Protein AF-A0A6A4ZD74-F1 (afdb_monomer_lite)

pLDDT: mean 78.5, std 14.36, range [43.81, 93.81]

Structure (mmCIF, N/CA/C/O backbone):
data_AF-A0A6A4ZD74-F1
#
_entry.id   AF-A0A6A4ZD74-F1
#
loop_
_atom_site.group_PDB
_atom_site.id
_atom_site.type_symbol
_atom_site.label_atom_id
_atom_site.label_alt_id
_atom_site.label_comp_id
_atom_site.label_asym_id
_atom_site.label_entity_id
_atom_site.label_seq_id
_atom_site.pdbx_PDB_ins_code
_atom_site.Cartn_x
_atom_site.Cartn_y
_atom_site.Cartn_z
_atom_site.occupancy
_atom_site.B_iso_or_equiv
_atom_site.auth_seq_id
_atom_site.auth_comp_id
_atom_site.auth_asym_id
_atom_site.auth_atom_id
_atom_site.pdbx_PDB_model_num
ATOM 1 N N . MET A 1 1 ? 14.690 -18.325 6.020 1.00 67.00 1 MET A N 1
ATOM 2 C CA . MET A 1 1 ? 13.973 -17.889 7.242 1.00 67.00 1 MET A CA 1
ATOM 3 C C . MET A 1 1 ? 13.695 -16.380 7.319 1.00 67.00 1 MET A C 1
ATOM 5 O O . MET A 1 1 ? 12.969 -15.982 8.209 1.00 67.00 1 MET A O 1
ATOM 9 N N . GLN A 1 2 ? 14.169 -15.539 6.387 1.00 82.00 2 GLN A N 1
ATOM 10 C CA . GLN A 1 2 ? 13.987 -14.072 6.458 1.00 82.00 2 GLN A CA 1
ATOM 11 C C . GLN A 1 2 ? 12.786 -13.528 5.657 1.00 82.00 2 GLN A C 1
ATOM 13 O O . GLN A 1 2 ? 12.581 -12.325 5.604 1.00 82.00 2 GLN A O 1
ATOM 18 N N . GLY A 1 3 ? 12.014 -14.387 4.980 1.00 83.25 3 GLY A N 1
ATOM 19 C CA . GLY A 1 3 ? 10.946 -13.935 4.078 1.00 83.25 3 GLY A CA 1
ATOM 20 C C . GLY A 1 3 ? 9.805 -13.216 4.801 1.00 83.25 3 GLY A C 1
ATOM 21 O O . GLY A 1 3 ? 9.338 -12.192 4.320 1.00 83.25 3 GLY A O 1
ATOM 22 N N . VAL A 1 4 ? 9.409 -13.726 5.971 1.00 84.56 4 VAL A N 1
ATOM 23 C CA . VAL A 1 4 ? 8.342 -13.131 6.791 1.00 84.56 4 VAL A CA 1
ATOM 24 C C . VAL A 1 4 ? 8.774 -11.773 7.339 1.00 84.56 4 VAL A C 1
ATOM 26 O O . VAL A 1 4 ? 8.044 -10.807 7.191 1.00 84.56 4 VAL A O 1
ATOM 29 N N . ASP A 1 5 ? 9.987 -11.685 7.883 1.00 88.69 5 ASP A N 1
ATOM 30 C CA . ASP A 1 5 ? 10.551 -10.443 8.428 1.00 88.69 5 ASP A CA 1
ATOM 31 C C . ASP A 1 5 ? 10.687 -9.348 7.354 1.00 88.69 5 ASP A C 1
ATOM 33 O O . ASP A 1 5 ? 10.261 -8.214 7.543 1.00 88.69 5 ASP A O 1
ATOM 37 N N . ARG A 1 6 ? 11.176 -9.702 6.157 1.00 86.56 6 ARG A N 1
ATOM 38 C CA . ARG A 1 6 ? 11.261 -8.753 5.032 1.00 86.56 6 ARG A CA 1
ATOM 39 C C . ARG A 1 6 ? 9.890 -8.282 4.543 1.00 86.56 6 ARG A C 1
ATOM 41 O O . ARG A 1 6 ? 9.764 -7.134 4.125 1.00 86.56 6 ARG A O 1
ATOM 48 N N . HIS A 1 7 ? 8.883 -9.158 4.554 1.00 88.69 7 HIS A N 1
ATOM 49 C CA . HIS A 1 7 ? 7.509 -8.781 4.207 1.00 88.69 7 HIS A CA 1
ATOM 50 C C . HIS A 1 7 ? 6.919 -7.844 5.259 1.00 88.69 7 HIS A C 1
ATOM 52 O O . HIS A 1 7 ? 6.309 -6.837 4.906 1.00 88.69 7 HIS A O 1
ATOM 58 N N . ASP A 1 8 ? 7.182 -8.117 6.536 1.00 87.31 8 ASP A N 1
ATOM 59 C CA . ASP A 1 8 ? 6.692 -7.283 7.626 1.00 87.31 8 ASP A CA 1
ATOM 60 C C . ASP A 1 8 ? 7.319 -5.883 7.609 1.00 87.31 8 ASP A C 1
ATOM 62 O O . ASP A 1 8 ? 6.597 -4.893 7.692 1.00 87.31 8 ASP A O 1
ATOM 66 N N . GLN A 1 9 ? 8.626 -5.778 7.351 1.00 87.69 9 GLN A N 1
ATOM 67 C CA . GLN A 1 9 ? 9.315 -4.491 7.162 1.00 87.69 9 GLN A CA 1
ATOM 68 C C . GLN A 1 9 ? 8.737 -3.677 5.996 1.00 87.69 9 GLN A C 1
ATOM 70 O O . GLN A 1 9 ? 8.652 -2.447 6.053 1.00 87.69 9 GLN A O 1
ATOM 75 N N . LEU A 1 10 ? 8.346 -4.355 4.914 1.00 86.62 10 LEU A N 1
ATOM 76 C CA . LEU A 1 10 ? 7.734 -3.708 3.758 1.00 86.62 10 LEU A CA 1
ATOM 77 C C . LEU A 1 10 ? 6.352 -3.154 4.112 1.00 86.62 10 LEU A C 1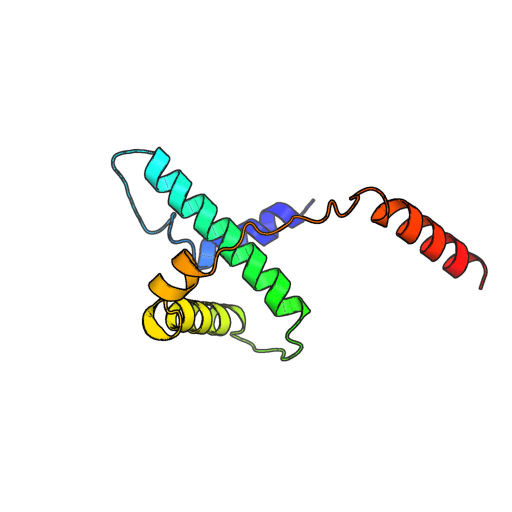
ATOM 79 O O . LEU A 1 10 ? 6.048 -2.005 3.783 1.00 86.62 10 LEU A O 1
ATOM 83 N N . ARG A 1 11 ? 5.555 -3.959 4.818 1.00 89.62 11 ARG A N 1
ATOM 84 C CA . ARG A 1 11 ? 4.211 -3.622 5.289 1.00 89.62 11 ARG A CA 1
ATOM 85 C C . ARG A 1 11 ? 4.226 -2.471 6.291 1.00 89.62 11 ARG A C 1
ATOM 87 O O . ARG A 1 11 ? 3.454 -1.527 6.148 1.00 89.62 11 ARG A O 1
ATOM 94 N N . GLU A 1 12 ? 5.097 -2.540 7.293 1.00 88.25 12 GLU A N 1
ATOM 95 C CA . GLU A 1 12 ? 5.144 -1.608 8.424 1.00 88.25 12 GLU A CA 1
ATOM 96 C C . GLU A 1 12 ? 5.286 -0.151 7.969 1.00 88.25 12 GLU A C 1
ATOM 98 O O . GLU A 1 12 ? 4.592 0.731 8.476 1.00 88.25 12 GLU A O 1
ATOM 103 N N . ARG A 1 13 ? 6.107 0.098 6.942 1.00 84.31 13 ARG A N 1
ATOM 104 C CA . ARG A 1 13 ? 6.410 1.448 6.445 1.00 84.31 13 ARG A CA 1
ATOM 105 C C . ARG A 1 13 ? 5.192 2.223 5.927 1.00 84.31 13 ARG A C 1
ATOM 107 O O . ARG A 1 13 ? 5.210 3.450 5.956 1.00 84.31 13 ARG A O 1
ATOM 114 N N . PHE A 1 14 ? 4.164 1.524 5.449 1.00 84.31 14 PHE A N 1
ATOM 115 C CA . PHE A 1 14 ? 2.928 2.118 4.925 1.00 84.31 14 PHE A CA 1
ATOM 116 C C . PHE A 1 14 ? 1.682 1.531 5.601 1.00 84.31 14 PHE A C 1
ATOM 118 O O . PHE A 1 14 ? 0.589 1.585 5.042 1.00 84.31 14 PHE A O 1
ATOM 125 N N . SER A 1 15 ? 1.842 0.950 6.794 1.00 85.69 15 SER A N 1
ATOM 126 C CA . SER A 1 15 ? 0.756 0.268 7.490 1.00 85.69 15 SER A CA 1
ATOM 127 C C . SER A 1 15 ? -0.311 1.254 7.958 1.00 85.69 15 SER A C 1
ATOM 129 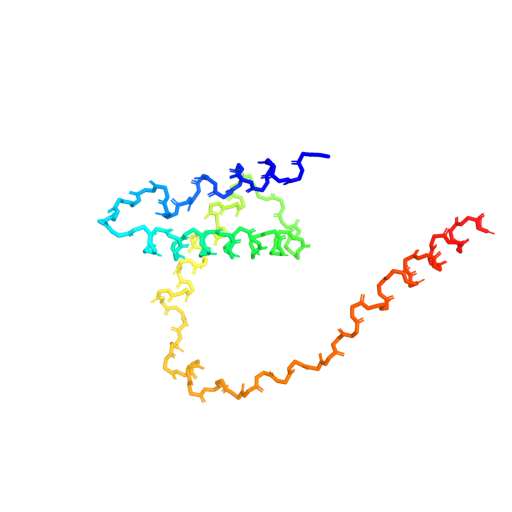O O . SER A 1 15 ? -0.070 2.119 8.807 1.00 85.69 15 SER A O 1
ATOM 131 N N . ILE A 1 16 ? -1.530 1.061 7.463 1.00 88.06 16 ILE A N 1
ATOM 132 C CA . ILE A 1 16 ? -2.714 1.802 7.894 1.00 88.06 16 ILE A CA 1
ATOM 133 C C . ILE A 1 16 ? -3.151 1.299 9.277 1.00 88.06 16 ILE A C 1
ATOM 135 O O . ILE A 1 16 ? -3.585 2.080 10.128 1.00 88.06 16 ILE A O 1
ATOM 139 N N . ALA A 1 17 ? -2.987 -0.002 9.542 1.00 87.50 17 ALA A N 1
ATOM 140 C CA . ALA A 1 17 ? -3.341 -0.608 10.823 1.00 87.50 17 ALA A CA 1
ATOM 141 C C . ALA A 1 17 ? -2.467 -0.122 11.989 1.00 87.50 17 ALA A C 1
ATOM 143 O O . ALA A 1 17 ? -2.934 -0.108 13.131 1.00 87.50 17 ALA A O 1
ATOM 144 N N . SER A 1 18 ? -1.210 0.244 11.723 1.00 83.31 18 SER A N 1
ATOM 145 C CA . SER A 1 18 ? -0.286 0.756 12.740 1.00 83.31 18 SER A CA 1
ATOM 146 C C . SER A 1 18 ? -0.629 2.190 13.158 1.00 83.31 18 SER A C 1
ATOM 148 O O . SER A 1 18 ? -0.629 2.504 14.348 1.00 83.31 18 SER A O 1
ATOM 150 N N . GLY A 1 19 ? -1.012 3.043 12.200 1.00 80.94 19 GLY A N 1
ATOM 151 C CA . GLY A 1 19 ? -1.355 4.447 12.457 1.00 80.94 19 GLY A CA 1
ATOM 152 C C . GLY A 1 19 ? -2.721 4.672 13.118 1.00 80.94 19 GLY A C 1
ATOM 153 O O . GLY A 1 19 ? -2.974 5.752 13.649 1.00 80.94 19 GLY A O 1
ATOM 154 N N . ALA A 1 20 ? -3.606 3.671 13.108 1.00 79.44 20 ALA A N 1
ATOM 155 C CA . ALA A 1 20 ? -4.967 3.796 13.615 1.00 79.44 20 ALA A CA 1
ATOM 156 C C . ALA A 1 20 ? -5.192 3.005 14.917 1.00 79.44 20 ALA A C 1
ATOM 158 O O . ALA A 1 20 ? -4.901 1.810 15.018 1.00 79.44 20 ALA A O 1
ATOM 159 N N . SER A 1 21 ? -5.781 3.664 15.920 1.00 83.06 21 SER A N 1
ATOM 160 C CA . SER A 1 21 ? -6.239 3.020 17.155 1.00 83.06 21 SER A CA 1
ATOM 161 C C . SER A 1 21 ? -7.758 2.876 17.142 1.00 83.06 21 SER A C 1
ATOM 163 O O . SER A 1 21 ? -8.485 3.841 16.914 1.00 83.06 21 SER A O 1
ATOM 165 N N . PHE A 1 22 ? -8.250 1.663 17.400 1.00 85.25 22 PHE A N 1
ATOM 166 C CA . PHE A 1 22 ? -9.678 1.360 17.420 1.00 85.25 22 PHE A CA 1
ATOM 167 C C . PHE A 1 22 ? -10.082 0.751 18.757 1.00 85.25 22 PHE A C 1
ATOM 169 O O . PHE A 1 22 ? -9.381 -0.101 19.298 1.00 85.25 22 PHE A O 1
ATOM 176 N N . LYS A 1 23 ? -11.281 1.108 19.234 1.00 89.50 23 LYS A N 1
ATOM 177 C CA . LYS A 1 23 ? -11.899 0.508 20.431 1.00 89.50 23 LYS A CA 1
ATOM 178 C C . LYS A 1 23 ? -12.082 -1.009 20.306 1.00 89.50 23 LYS A C 1
ATOM 180 O O . LYS A 1 23 ? -12.043 -1.723 21.300 1.00 89.50 23 LYS A O 1
ATOM 185 N N . HIS A 1 24 ? -12.310 -1.500 19.088 1.00 90.38 24 HIS A N 1
ATOM 186 C CA . HIS A 1 24 ? -12.548 -2.912 18.824 1.00 90.38 24 HIS A CA 1
ATOM 187 C C . HIS A 1 24 ? -11.432 -3.522 17.974 1.00 90.38 24 HIS A C 1
ATOM 189 O O . HIS A 1 24 ? -11.143 -3.039 16.878 1.00 90.38 24 HIS A O 1
ATOM 195 N N . TRP A 1 25 ? -10.862 -4.629 18.458 1.00 89.56 25 TRP A N 1
ATOM 196 C CA . TRP A 1 25 ? -9.705 -5.299 17.857 1.00 89.56 25 TRP A CA 1
ATOM 197 C C . TRP A 1 25 ? -9.949 -5.777 16.415 1.00 89.56 25 TRP A C 1
ATOM 199 O O . TRP A 1 25 ? -9.053 -5.690 15.580 1.00 89.56 25 TRP A O 1
ATOM 209 N N . TYR A 1 26 ? -11.171 -6.210 16.087 1.00 89.31 26 TYR A N 1
ATOM 210 C CA . TYR A 1 26 ? -11.505 -6.725 14.753 1.00 89.31 26 TYR A CA 1
ATOM 211 C C . TYR A 1 26 ? -11.396 -5.652 13.658 1.00 89.31 26 TYR A C 1
ATOM 213 O O . TYR A 1 26 ? -11.098 -5.969 12.511 1.00 89.31 26 TYR A O 1
ATOM 221 N N . ARG A 1 27 ? -11.580 -4.367 13.998 1.00 88.19 27 ARG A N 1
ATOM 222 C CA . ARG A 1 27 ? -11.383 -3.266 13.040 1.00 88.19 27 ARG A CA 1
ATOM 223 C C . ARG A 1 27 ? -9.912 -3.146 12.677 1.00 88.19 27 ARG A C 1
ATOM 225 O O . ARG A 1 27 ? -9.579 -3.064 11.501 1.00 88.19 27 ARG A O 1
ATOM 232 N N . LYS A 1 28 ? -9.037 -3.237 13.683 1.00 89.19 28 LYS A N 1
ATOM 233 C CA . LYS A 1 28 ? -7.585 -3.253 13.487 1.00 89.19 28 LYS A CA 1
ATOM 234 C C . LYS A 1 28 ? -7.143 -4.458 12.651 1.00 89.19 28 LYS A C 1
ATOM 236 O O . LYS A 1 28 ? -6.282 -4.303 11.792 1.00 89.19 28 LYS A O 1
ATOM 241 N N . LEU A 1 29 ? -7.775 -5.620 12.841 1.00 91.00 29 LEU A N 1
ATOM 242 C CA . LEU A 1 29 ? -7.539 -6.790 11.991 1.00 91.00 29 LEU A CA 1
ATOM 243 C C . LEU A 1 29 ? -7.914 -6.519 10.524 1.00 91.00 29 LEU A C 1
ATOM 245 O O . LEU A 1 29 ? -7.133 -6.849 9.639 1.00 91.00 29 LEU A O 1
ATOM 249 N N . GLY A 1 30 ? -9.064 -5.890 10.262 1.00 91.62 30 GLY A N 1
ATOM 250 C CA . GLY A 1 30 ? -9.480 -5.532 8.901 1.00 91.62 30 GLY A CA 1
ATOM 251 C C . GLY A 1 30 ? -8.449 -4.662 8.178 1.00 91.62 30 GLY A C 1
ATOM 252 O O . GLY A 1 30 ? -8.052 -4.979 7.060 1.00 91.62 30 GLY A O 1
ATOM 253 N N . PHE A 1 31 ? -7.933 -3.626 8.846 1.00 91.06 31 PHE A N 1
ATOM 254 C CA . PHE A 1 31 ? -6.847 -2.810 8.292 1.00 91.06 31 PHE A CA 1
ATOM 255 C C . PHE A 1 31 ? -5.552 -3.603 8.098 1.00 91.06 31 PHE A C 1
ATOM 257 O O . PHE A 1 31 ? -4.885 -3.435 7.083 1.00 91.06 31 PHE A O 1
ATOM 264 N N . ALA A 1 32 ? -5.215 -4.516 9.012 1.00 91.00 32 ALA A N 1
ATOM 265 C CA . ALA A 1 32 ? -4.013 -5.336 8.873 1.00 91.00 32 ALA A CA 1
ATOM 266 C C . ALA A 1 32 ? -4.082 -6.277 7.655 1.00 91.00 32 ALA A C 1
ATOM 268 O O . ALA A 1 32 ? -3.061 -6.523 7.013 1.00 91.00 32 ALA A O 1
ATOM 269 N N . LEU A 1 33 ? -5.275 -6.777 7.310 1.00 93.69 33 LEU A N 1
ATOM 270 C CA . LEU A 1 33 ? -5.491 -7.567 6.094 1.00 93.69 33 LEU A CA 1
ATOM 271 C C . LEU A 1 33 ? -5.319 -6.722 4.828 1.00 93.69 33 LEU A C 1
ATOM 273 O O . LEU A 1 33 ? -4.706 -7.188 3.868 1.00 93.69 33 LEU A O 1
ATOM 277 N N . ILE A 1 34 ? -5.812 -5.480 4.839 1.00 93.00 34 ILE A N 1
ATOM 278 C CA . ILE A 1 34 ? -5.607 -4.530 3.737 1.00 93.00 34 ILE A CA 1
ATOM 279 C C . ILE A 1 34 ? -4.110 -4.244 3.561 1.00 93.00 34 ILE A C 1
ATOM 281 O O . ILE A 1 34 ? -3.604 -4.334 2.445 1.00 93.00 34 ILE A O 1
ATOM 285 N N . ASP A 1 35 ? -3.381 -4.000 4.652 1.00 92.50 35 ASP A N 1
ATOM 286 C CA . ASP A 1 35 ? -1.933 -3.766 4.612 1.00 92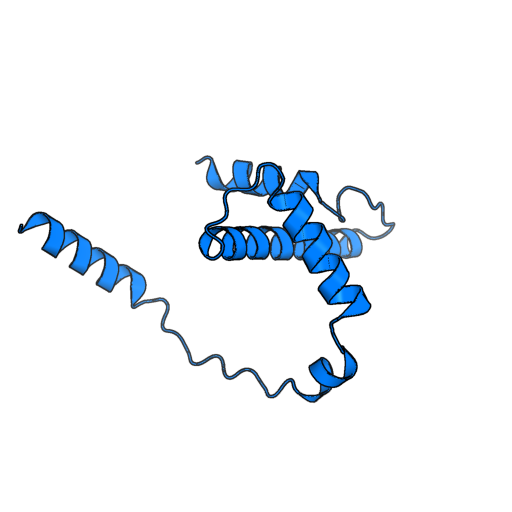.50 35 ASP A CA 1
ATOM 287 C C . ASP A 1 35 ? -1.171 -4.952 3.982 1.00 92.50 35 ASP A C 1
ATOM 289 O O . ASP A 1 35 ? -0.263 -4.761 3.165 1.00 92.50 35 ASP A O 1
ATOM 293 N N . ILE A 1 36 ? -1.552 -6.194 4.321 1.00 92.44 36 ILE A N 1
ATOM 294 C CA . ILE A 1 36 ? -0.988 -7.411 3.708 1.00 92.44 36 ILE A CA 1
ATOM 295 C C . ILE A 1 36 ? -1.318 -7.484 2.210 1.00 92.44 36 ILE A C 1
ATOM 297 O O . ILE A 1 36 ? -0.435 -7.794 1.406 1.00 92.44 36 ILE A O 1
ATOM 301 N N . ALA A 1 37 ? -2.563 -7.195 1.822 1.00 93.81 37 ALA A N 1
ATOM 302 C CA . ALA A 1 37 ? -2.988 -7.229 0.425 1.00 93.81 37 ALA A CA 1
ATOM 303 C C . ALA A 1 37 ? -2.218 -6.208 -0.428 1.00 93.81 37 ALA A C 1
ATOM 305 O O . ALA A 1 37 ? -1.709 -6.562 -1.492 1.00 93.81 37 ALA A O 1
ATOM 306 N N . ILE A 1 38 ? -2.061 -4.976 0.066 1.00 93.31 38 ILE A N 1
ATOM 307 C CA . ILE A 1 38 ? -1.295 -3.919 -0.609 1.00 93.31 38 ILE A CA 1
ATOM 308 C C . ILE A 1 38 ? 0.181 -4.318 -0.743 1.00 93.31 38 ILE A C 1
ATOM 310 O O . ILE A 1 38 ? 0.761 -4.167 -1.818 1.00 93.31 38 ILE A O 1
ATOM 314 N N . SER A 1 39 ? 0.778 -4.890 0.308 1.00 92.06 39 SER A N 1
ATOM 315 C CA . SER A 1 39 ? 2.174 -5.356 0.280 1.00 92.06 39 SER A CA 1
ATOM 316 C C . SER A 1 39 ? 2.386 -6.461 -0.760 1.00 92.06 39 SER A C 1
ATOM 318 O O . SER A 1 39 ? 3.362 -6.433 -1.509 1.00 92.06 39 SER A O 1
ATOM 320 N N . ASN A 1 40 ? 1.452 -7.411 -0.858 1.00 92.00 40 ASN A N 1
ATOM 321 C CA . ASN A 1 40 ? 1.490 -8.452 -1.888 1.00 92.00 40 ASN A CA 1
ATOM 322 C C . ASN A 1 40 ? 1.341 -7.850 -3.287 1.00 92.00 40 ASN A C 1
ATOM 324 O O . ASN A 1 40 ? 2.122 -8.178 -4.179 1.00 92.00 40 ASN A O 1
ATOM 328 N N . LEU A 1 41 ? 0.387 -6.937 -3.473 1.00 92.44 41 LEU A N 1
ATOM 329 C CA . LEU A 1 41 ? 0.174 -6.267 -4.752 1.00 92.44 41 LEU A CA 1
ATOM 330 C C . LEU A 1 41 ? 1.422 -5.498 -5.200 1.00 92.44 41 LEU A C 1
ATOM 332 O O . LEU A 1 41 ? 1.793 -5.585 -6.368 1.00 92.44 41 LEU A O 1
ATOM 336 N N . PHE A 1 42 ? 2.112 -4.822 -4.278 1.00 90.75 42 PHE A N 1
ATOM 337 C CA . PHE A 1 42 ? 3.380 -4.158 -4.569 1.00 90.75 42 PHE A CA 1
ATOM 338 C C . PHE A 1 42 ? 4.456 -5.149 -5.029 1.00 90.75 42 PHE A C 1
ATOM 340 O O . PHE A 1 42 ? 5.144 -4.878 -6.011 1.00 90.75 42 PHE A O 1
ATOM 347 N N . VAL A 1 43 ? 4.590 -6.310 -4.376 1.00 88.94 43 VAL A N 1
ATOM 348 C CA . VAL A 1 43 ? 5.559 -7.339 -4.795 1.00 88.94 43 VAL A CA 1
ATOM 349 C C . VAL A 1 43 ? 5.254 -7.824 -6.213 1.00 88.94 43 VAL A C 1
ATOM 351 O O . VAL A 1 43 ? 6.157 -7.843 -7.048 1.00 88.94 43 VAL A O 1
ATOM 354 N N . LEU A 1 44 ? 3.992 -8.145 -6.523 1.00 90.38 44 LEU A N 1
ATOM 355 C CA . LEU A 1 44 ? 3.588 -8.526 -7.882 1.00 90.38 44 LEU A CA 1
ATOM 356 C C . LEU A 1 44 ? 3.869 -7.414 -8.899 1.00 90.38 44 LEU A C 1
ATOM 358 O O . LEU A 1 44 ? 4.431 -7.675 -9.963 1.00 90.38 44 LEU A O 1
ATOM 362 N N . TRP A 1 45 ? 3.515 -6.177 -8.561 1.00 89.62 45 TRP A N 1
ATOM 363 C CA . TRP A 1 45 ? 3.763 -5.016 -9.407 1.00 89.62 45 TRP A CA 1
ATOM 364 C C . TRP A 1 45 ? 5.262 -4.819 -9.666 1.00 89.62 45 TRP A C 1
ATOM 366 O O . TRP A 1 45 ? 5.657 -4.638 -10.812 1.00 89.62 45 TRP A O 1
ATOM 376 N N . SER A 1 46 ? 6.108 -4.960 -8.642 1.00 86.56 46 SER A N 1
ATOM 377 C CA . SER A 1 46 ? 7.568 -4.826 -8.752 1.00 86.56 46 SER A CA 1
ATOM 378 C C . SER A 1 46 ? 8.235 -5.928 -9.583 1.00 86.56 46 SER A C 1
ATOM 380 O O . SER A 1 46 ? 9.319 -5.722 -10.121 1.00 86.56 46 SER A O 1
ATOM 382 N N . LEU A 1 47 ? 7.597 -7.097 -9.709 1.00 84.50 47 LEU A N 1
ATOM 383 C CA . LEU A 1 47 ? 8.055 -8.161 -10.607 1.00 84.50 47 LEU A CA 1
ATOM 384 C C . LEU A 1 47 ? 7.703 -7.862 -12.072 1.00 84.50 47 LEU A C 1
ATOM 386 O O . LEU A 1 47 ? 8.446 -8.258 -12.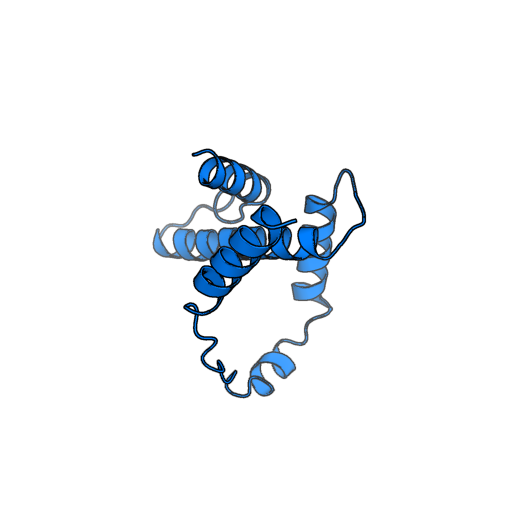972 1.00 84.50 47 LEU A O 1
ATOM 390 N N . GLY A 1 48 ? 6.571 -7.193 -12.312 1.00 80.19 48 GLY A N 1
ATOM 391 C CA . GLY A 1 48 ? 6.112 -6.819 -13.652 1.00 80.19 48 GLY A CA 1
ATOM 392 C C . GLY A 1 48 ? 6.739 -5.526 -14.177 1.00 80.19 48 GLY A C 1
ATOM 393 O O . GLY A 1 48 ? 7.048 -5.433 -15.366 1.00 80.19 48 GLY A O 1
ATOM 394 N N . ASP A 1 49 ? 6.958 -4.542 -13.304 1.00 73.25 49 ASP A N 1
ATOM 395 C CA . ASP A 1 49 ? 7.556 -3.258 -13.656 1.00 73.25 49 ASP A CA 1
ATOM 396 C C . ASP A 1 49 ? 9.081 -3.306 -13.483 1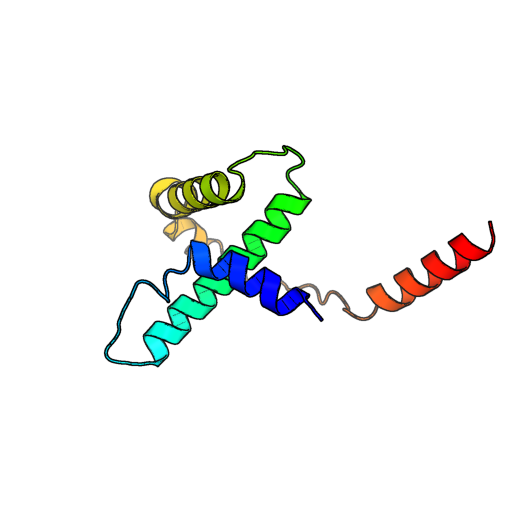.00 73.25 49 ASP A C 1
ATOM 398 O O . ASP A 1 49 ? 9.614 -3.344 -12.376 1.00 73.25 49 ASP A O 1
ATOM 402 N N . ARG A 1 50 ? 9.808 -3.315 -14.606 1.00 62.06 50 ARG A N 1
ATOM 403 C CA . ARG A 1 50 ? 11.281 -3.392 -14.623 1.00 62.06 50 ARG A CA 1
ATOM 404 C C . ARG A 1 50 ? 11.965 -2.045 -14.382 1.00 62.06 50 ARG A C 1
ATOM 406 O O . ARG A 1 50 ? 13.196 -1.972 -14.423 1.00 62.06 50 ARG A O 1
ATOM 413 N N . VAL A 1 51 ? 11.207 -0.969 -14.164 1.00 67.06 51 VAL A N 1
ATOM 414 C CA . VAL A 1 51 ? 11.784 0.352 -13.905 1.00 67.06 51 VAL A CA 1
ATOM 415 C C . VAL A 1 51 ? 12.293 0.408 -12.466 1.00 67.06 51 VAL A C 1
ATOM 417 O O . VAL A 1 51 ? 11.530 0.560 -11.514 1.00 67.06 51 VAL A O 1
ATOM 420 N N . ASN A 1 52 ? 13.613 0.323 -12.304 1.00 66.44 52 ASN A N 1
ATOM 421 C CA . ASN A 1 52 ? 14.253 0.429 -10.998 1.00 66.44 52 ASN A CA 1
ATOM 422 C C . ASN A 1 52 ? 14.203 1.883 -10.492 1.00 66.44 52 ASN A C 1
ATOM 424 O O . ASN A 1 52 ? 15.055 2.706 -10.833 1.00 66.44 52 ASN A O 1
ATOM 428 N N . ARG A 1 53 ? 13.176 2.211 -9.701 1.00 78.38 53 ARG A N 1
ATOM 429 C CA . ARG A 1 53 ? 13.012 3.524 -9.060 1.00 78.38 53 ARG A CA 1
ATOM 430 C C . ARG A 1 53 ? 13.495 3.470 -7.616 1.00 78.38 53 ARG A C 1
ATOM 432 O O . ARG A 1 53 ? 13.144 2.559 -6.871 1.00 78.38 53 ARG A O 1
ATOM 439 N N . ARG A 1 54 ? 14.231 4.499 -7.186 1.00 78.56 54 ARG A N 1
ATOM 440 C CA . ARG A 1 54 ? 14.702 4.633 -5.794 1.00 78.56 54 ARG A CA 1
ATOM 441 C C . ARG A 1 54 ? 13.543 4.715 -4.788 1.00 78.56 54 ARG A C 1
ATOM 443 O O . ARG A 1 54 ? 13.689 4.296 -3.645 1.00 78.56 54 ARG A O 1
ATOM 450 N N . ASP A 1 55 ? 12.403 5.238 -5.220 1.00 84.69 55 ASP A N 1
ATOM 451 C CA . ASP A 1 55 ? 11.181 5.474 -4.451 1.00 84.69 55 ASP A CA 1
ATOM 452 C C . ASP A 1 55 ? 9.998 4.611 -4.930 1.00 84.69 55 ASP A C 1
ATOM 454 O O . ASP A 1 55 ? 8.842 4.960 -4.694 1.00 84.69 55 ASP A O 1
ATOM 458 N N . ALA A 1 56 ? 10.274 3.463 -5.568 1.00 87.12 56 ALA A N 1
ATOM 459 C CA . ALA A 1 56 ? 9.268 2.603 -6.203 1.00 87.12 56 ALA A CA 1
ATOM 460 C C . ALA A 1 56 ? 8.047 2.311 -5.315 1.00 87.12 56 ALA A C 1
ATOM 462 O O . ALA A 1 56 ? 6.915 2.361 -5.788 1.00 87.12 56 ALA A O 1
ATOM 463 N N . HIS A 1 57 ? 8.265 2.054 -4.022 1.00 88.06 57 HIS A N 1
ATOM 464 C CA . HIS A 1 57 ? 7.177 1.746 -3.096 1.00 88.06 57 HIS A CA 1
ATOM 465 C C . HIS A 1 57 ? 6.284 2.963 -2.808 1.00 88.06 57 HIS A C 1
ATOM 467 O O . HIS A 1 57 ? 5.065 2.834 -2.811 1.00 88.06 57 HIS A O 1
ATOM 473 N N . MET A 1 58 ? 6.863 4.156 -2.637 1.00 89.88 58 MET A N 1
ATOM 474 C CA . MET A 1 58 ? 6.084 5.386 -2.442 1.00 89.88 58 MET A CA 1
ATOM 475 C C . MET A 1 58 ? 5.322 5.759 -3.716 1.00 89.88 58 MET A C 1
ATOM 477 O O . MET A 1 58 ? 4.145 6.101 -3.654 1.00 89.88 58 MET A O 1
ATOM 481 N N . TYR A 1 59 ? 5.971 5.633 -4.877 1.00 91.19 59 TYR A N 1
ATOM 482 C CA . TYR A 1 59 ? 5.331 5.846 -6.173 1.00 91.19 59 TYR A CA 1
ATOM 483 C C . TYR A 1 59 ? 4.134 4.908 -6.375 1.00 91.19 59 TYR A C 1
ATOM 485 O O . TYR A 1 59 ? 3.051 5.362 -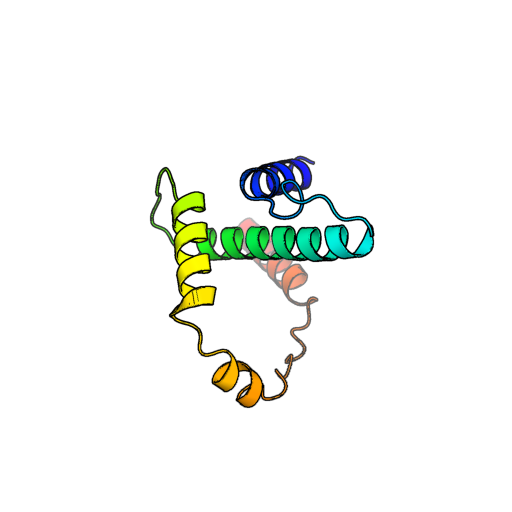6.745 1.00 91.19 59 TYR A O 1
ATOM 493 N N . PHE A 1 60 ? 4.313 3.615 -6.086 1.00 91.81 60 PHE A N 1
ATOM 494 C CA . PHE A 1 60 ? 3.243 2.624 -6.150 1.00 91.81 60 PHE A CA 1
ATOM 495 C C . PHE A 1 60 ? 2.076 2.985 -5.228 1.00 91.81 60 PHE A C 1
ATOM 497 O O . PHE A 1 60 ? 0.938 2.991 -5.684 1.00 91.81 60 PHE A O 1
ATOM 504 N N . GLN A 1 61 ? 2.347 3.336 -3.968 1.00 91.50 61 GLN A N 1
ATOM 505 C CA . GLN A 1 61 ? 1.305 3.691 -2.998 1.00 91.50 61 GLN A CA 1
ATOM 506 C C . GLN A 1 61 ? 0.498 4.914 -3.446 1.00 91.50 61 GLN A C 1
ATOM 508 O O . GLN A 1 61 ? -0.730 4.880 -3.436 1.00 91.50 61 GLN A O 1
ATOM 513 N N . THR A 1 62 ? 1.166 5.972 -3.914 1.00 91.56 62 THR A N 1
ATOM 514 C CA . THR A 1 62 ? 0.490 7.169 -4.442 1.00 91.56 62 THR A CA 1
ATOM 515 C C . THR A 1 62 ? -0.350 6.840 -5.672 1.00 91.56 62 THR A C 1
ATOM 517 O O . THR A 1 62 ? -1.486 7.297 -5.791 1.00 91.56 62 THR A O 1
ATOM 520 N N . ARG A 1 63 ? 0.184 6.022 -6.587 1.00 92.12 63 ARG A N 1
ATOM 521 C CA . ARG A 1 63 ? -0.545 5.588 -7.781 1.00 92.12 63 ARG A CA 1
ATOM 522 C C . ARG A 1 63 ? -1.772 4.757 -7.414 1.00 92.12 63 ARG A C 1
ATOM 524 O O . ARG A 1 63 ? -2.846 5.025 -7.936 1.00 92.12 63 ARG A O 1
ATOM 531 N N . LEU A 1 64 ? -1.620 3.796 -6.506 1.00 92.38 64 LEU A N 1
ATOM 532 C CA . LEU A 1 64 ? -2.711 2.957 -6.023 1.00 92.38 64 LEU A CA 1
ATOM 533 C C . LEU A 1 64 ? -3.795 3.804 -5.346 1.00 92.38 64 LEU A C 1
ATOM 535 O O . LEU A 1 64 ? -4.973 3.631 -5.641 1.00 92.38 64 LEU A O 1
ATOM 539 N N . ALA A 1 65 ? -3.409 4.758 -4.497 1.00 91.69 65 ALA A N 1
ATOM 540 C CA . ALA A 1 65 ? -4.347 5.664 -3.843 1.00 91.69 65 ALA A CA 1
ATOM 541 C C . ALA A 1 65 ? -5.128 6.510 -4.859 1.00 91.69 65 ALA A C 1
ATOM 543 O O . ALA A 1 65 ? -6.352 6.581 -4.776 1.00 91.69 65 ALA A O 1
ATOM 544 N N . ASN A 1 66 ? -4.450 7.093 -5.852 1.00 93.38 66 ASN A N 1
ATOM 545 C CA . ASN A 1 66 ? -5.115 7.861 -6.906 1.00 93.38 66 ASN A CA 1
ATOM 546 C C . ASN A 1 66 ? -6.069 6.991 -7.730 1.00 93.38 66 ASN A C 1
ATOM 548 O O . ASN A 1 66 ? -7.197 7.404 -8.003 1.00 93.38 66 ASN A O 1
ATOM 552 N N . GLN A 1 67 ? -5.654 5.764 -8.053 1.00 91.19 67 GLN A N 1
ATOM 553 C CA . GLN A 1 67 ? -6.502 4.812 -8.756 1.00 91.19 67 GLN A CA 1
ATOM 554 C C . GLN A 1 67 ? -7.761 4.486 -7.960 1.00 91.19 67 GLN A C 1
ATOM 556 O O . GLN A 1 67 ? -8.863 4.572 -8.496 1.00 91.19 67 GLN A O 1
ATOM 561 N N . MET A 1 68 ? -7.620 4.158 -6.676 1.00 89.56 68 MET A N 1
ATOM 562 C CA . MET A 1 68 ? -8.754 3.800 -5.824 1.00 89.56 68 MET A CA 1
ATOM 563 C C . MET A 1 68 ? -9.681 4.989 -5.534 1.00 89.56 68 MET A C 1
ATOM 565 O O . MET A 1 68 ? -10.891 4.803 -5.433 1.00 89.56 68 MET A O 1
ATOM 569 N N . LEU A 1 69 ? -9.147 6.202 -5.388 1.00 88.31 69 LEU A N 1
ATOM 570 C CA . LEU A 1 69 ? -9.943 7.371 -5.003 1.00 88.31 69 LEU A CA 1
ATOM 571 C C . LEU A 1 69 ? -10.598 8.085 -6.186 1.00 88.31 69 LEU A C 1
ATOM 573 O O . LEU A 1 69 ? -11.700 8.606 -6.027 1.00 88.31 69 LEU A O 1
ATOM 577 N N . PHE A 1 70 ? -9.930 8.142 -7.340 1.00 88.38 70 PHE A N 1
ATOM 578 C CA . PHE A 1 70 ? -10.327 9.043 -8.427 1.00 88.38 70 PHE A CA 1
ATOM 579 C C . PHE A 1 70 ? -10.537 8.353 -9.773 1.00 88.38 70 PHE A C 1
ATOM 581 O O . PHE A 1 70 ? -11.358 8.816 -10.557 1.00 88.38 70 PHE A O 1
ATOM 588 N N . GLU A 1 71 ? -9.810 7.273 -10.062 1.00 86.12 71 GLU A N 1
ATOM 589 C CA . GLU A 1 71 ? -9.871 6.627 -11.384 1.00 86.12 71 GLU A CA 1
ATOM 590 C C . GLU A 1 71 ? -10.822 5.421 -11.410 1.00 86.12 71 GLU A C 1
ATOM 592 O O . GLU A 1 71 ? -11.311 5.041 -12.472 1.00 86.12 71 GLU A O 1
ATOM 597 N N . THR A 1 72 ? -11.097 4.812 -10.253 1.00 85.31 72 THR A N 1
ATOM 598 C CA . THR A 1 72 ? -11.950 3.622 -10.156 1.00 85.31 72 THR A CA 1
ATOM 599 C C . THR A 1 72 ? -13.413 4.019 -10.007 1.00 85.31 72 THR A C 1
ATOM 601 O O . THR A 1 72 ? -13.823 4.553 -8.977 1.00 85.31 72 THR A O 1
ATOM 604 N N . ASP A 1 73 ? -14.227 3.680 -11.006 1.00 85.94 73 ASP A N 1
ATOM 605 C CA . ASP A 1 73 ? -15.682 3.701 -10.873 1.00 85.94 73 ASP A CA 1
ATOM 606 C C . ASP A 1 73 ? -16.155 2.456 -10.106 1.00 85.94 73 ASP A C 1
ATOM 608 O O . ASP A 1 73 ? -16.338 1.364 -10.655 1.00 85.94 73 ASP A O 1
ATOM 612 N N . TRP A 1 74 ? -16.345 2.633 -8.801 1.00 81.06 74 TRP A N 1
ATOM 613 C CA . TRP A 1 74 ? -16.784 1.578 -7.890 1.00 81.06 74 TRP A CA 1
ATOM 614 C C . TRP A 1 74 ? -18.192 1.058 -8.190 1.00 81.06 74 TRP A C 1
ATOM 616 O O . TRP A 1 74 ? -18.471 -0.113 -7.924 1.00 81.06 74 TRP A O 1
ATOM 626 N N . MET A 1 75 ? -19.071 1.890 -8.757 1.00 82.06 75 MET A N 1
ATOM 627 C CA . MET A 1 75 ? -20.439 1.485 -9.096 1.00 82.06 75 MET A CA 1
ATOM 628 C C . MET A 1 75 ? -20.442 0.576 -10.319 1.00 82.06 75 MET A C 1
ATOM 630 O O . MET A 1 75 ? -21.125 -0.455 -10.336 1.00 82.06 75 MET A O 1
ATOM 634 N N . HIS A 1 76 ? -19.626 0.916 -11.315 1.00 78.81 76 HIS A N 1
ATOM 635 C CA . HIS A 1 76 ? -19.424 0.051 -12.467 1.00 78.81 76 HIS A CA 1
ATOM 636 C C . HIS A 1 76 ? -18.743 -1.264 -12.064 1.00 78.81 76 HIS A C 1
ATOM 638 O O . HIS A 1 76 ? -19.196 -2.333 -12.466 1.00 78.81 76 HIS A O 1
ATOM 644 N N . LEU A 1 77 ? -17.721 -1.215 -11.202 1.00 72.19 77 LEU A N 1
ATOM 645 C CA . LEU A 1 77 ? -17.044 -2.415 -10.702 1.00 72.19 77 LEU A CA 1
ATOM 646 C C . LEU A 1 77 ? -18.011 -3.364 -9.972 1.00 72.19 77 LEU A C 1
ATOM 648 O O . LEU A 1 77 ? -18.011 -4.559 -10.250 1.00 72.19 77 LEU A O 1
ATOM 652 N N . ALA A 1 78 ? -18.852 -2.844 -9.073 1.00 75.31 78 ALA A N 1
ATOM 653 C CA . ALA A 1 78 ? -19.814 -3.651 -8.317 1.00 75.31 78 ALA A CA 1
ATOM 654 C C . ALA A 1 78 ? -20.880 -4.305 -9.213 1.00 75.31 78 ALA A C 1
ATOM 656 O O . ALA A 1 78 ? -21.351 -5.399 -8.915 1.00 75.31 78 ALA A O 1
ATOM 657 N N . THR A 1 79 ? -21.236 -3.650 -10.320 1.00 72.50 79 THR A N 1
ATOM 658 C CA . THR A 1 79 ? -22.245 -4.140 -11.272 1.00 72.50 79 THR A CA 1
ATOM 659 C C . THR A 1 79 ? -21.661 -5.154 -12.262 1.00 72.50 79 THR A C 1
ATOM 661 O O . THR A 1 79 ? -22.339 -6.100 -12.655 1.00 72.50 79 THR A O 1
ATOM 664 N N . THR A 1 80 ? -20.392 -4.985 -12.642 1.00 64.19 80 THR A N 1
ATOM 665 C CA . THR A 1 80 ? -19.692 -5.819 -13.636 1.00 64.19 80 THR A CA 1
ATOM 666 C C . THR A 1 80 ? -18.939 -6.995 -13.005 1.00 64.19 80 THR A C 1
ATOM 668 O O . THR A 1 80 ? -18.315 -7.776 -13.723 1.00 64.19 80 THR A O 1
ATOM 671 N N . GLN A 1 81 ? -19.012 -7.183 -11.680 1.00 57.81 81 GLN A N 1
ATOM 672 C CA . GLN A 1 81 ? -18.605 -8.432 -11.028 1.00 57.81 81 GLN A CA 1
ATOM 673 C C . GLN A 1 81 ? -19.543 -9.578 -11.452 1.00 57.81 81 GLN A C 1
ATOM 675 O O . GLN A 1 81 ? -20.351 -10.084 -10.678 1.00 57.81 81 GLN A O 1
ATOM 680 N N . ALA A 1 82 ? -19.406 -10.027 -12.702 1.00 56.47 82 ALA A N 1
ATOM 681 C CA . ALA A 1 82 ? -19.701 -11.401 -13.054 1.00 56.47 82 ALA A CA 1
ATOM 682 C C . ALA A 1 82 ? -18.926 -12.290 -12.067 1.00 56.47 82 ALA A C 1
ATOM 684 O O . ALA A 1 82 ? -17.793 -11.936 -11.711 1.00 56.47 82 ALA A O 1
ATOM 685 N N . PRO A 1 83 ? -19.510 -13.403 -11.588 1.00 54.28 83 PRO A N 1
ATOM 686 C CA . PRO A 1 83 ? -18.787 -14.323 -10.728 1.00 54.28 83 PRO A CA 1
ATOM 687 C C . PRO A 1 83 ? -17.477 -14.650 -11.434 1.00 54.28 83 PRO A C 1
ATOM 689 O O . PRO A 1 83 ? -17.485 -15.151 -12.557 1.00 54.28 83 PRO A O 1
ATOM 692 N N . MET A 1 84 ? -16.359 -14.268 -10.814 1.00 51.59 84 MET A N 1
ATOM 693 C CA . MET A 1 84 ? -15.049 -14.632 -11.317 1.00 51.59 84 MET A CA 1
ATOM 694 C C . MET A 1 84 ? -15.051 -16.159 -11.295 1.00 51.59 84 MET A C 1
ATOM 696 O O . MET A 1 84 ? -15.004 -16.755 -10.217 1.00 51.59 84 MET A O 1
ATOM 700 N N . GLU A 1 85 ? -15.219 -16.799 -12.456 1.00 46.25 85 GLU A N 1
ATOM 701 C CA . GLU A 1 85 ? -14.975 -18.226 -12.579 1.00 46.25 85 GLU A CA 1
ATOM 702 C C . GLU A 1 85 ? -13.505 -18.393 -12.227 1.00 46.25 85 GLU A C 1
ATOM 704 O O . GLU A 1 85 ? -12.608 -18.160 -13.039 1.00 46.25 85 GLU A O 1
ATOM 709 N N . TYR A 1 86 ? -13.242 -18.746 -10.972 1.00 48.19 86 TYR A N 1
ATOM 710 C CA . TYR A 1 86 ? -11.987 -19.353 -10.606 1.00 48.19 86 TYR A CA 1
ATOM 711 C C . TYR A 1 86 ? -11.948 -20.655 -11.396 1.00 48.19 86 TYR A C 1
ATOM 713 O O . TYR A 1 86 ? -12.396 -21.697 -10.919 1.00 48.19 86 TYR A O 1
ATOM 721 N N . SER A 1 87 ? -11.454 -20.598 -12.639 1.00 49.22 87 SER A N 1
ATOM 722 C CA . SER A 1 87 ? -11.008 -21.797 -13.325 1.00 49.22 87 SER A CA 1
ATOM 723 C C . SER A 1 87 ? -10.063 -22.440 -12.326 1.00 49.22 87 SER A C 1
ATOM 725 O O . SER A 1 87 ? -9.119 -21.779 -11.881 1.00 49.22 87 SER A O 1
ATOM 727 N N . ASN A 1 88 ? -10.395 -23.645 -11.874 1.00 54.22 88 ASN A N 1
ATOM 728 C CA . ASN A 1 88 ? -9.608 -24.383 -10.905 1.00 54.22 88 ASN A CA 1
ATOM 729 C C . ASN A 1 88 ? -8.196 -24.513 -11.473 1.00 54.22 88 ASN A C 1
ATOM 731 O O . ASN A 1 88 ? -7.935 -25.445 -12.224 1.00 54.22 88 ASN A O 1
ATOM 735 N N . VAL A 1 89 ? -7.298 -23.572 -11.173 1.00 49.78 89 VAL A N 1
ATOM 736 C CA . VAL A 1 89 ? -5.891 -23.700 -11.521 1.00 49.78 89 VAL A CA 1
ATOM 737 C C . VAL A 1 89 ? -5.395 -24.783 -10.578 1.00 49.78 89 VAL A C 1
ATOM 739 O O . VAL A 1 89 ? -5.340 -24.545 -9.365 1.00 49.78 89 VAL A O 1
ATOM 742 N N . PRO A 1 90 ? -5.095 -25.999 -11.062 1.00 43.81 90 PRO A N 1
ATOM 743 C CA . PRO A 1 90 ? -4.633 -27.035 -10.170 1.00 43.81 90 PRO A CA 1
ATOM 744 C C . PRO A 1 90 ? -3.247 -26.609 -9.684 1.00 43.81 90 PRO A C 1
ATOM 746 O O . PRO A 1 90 ? -2.259 -26.701 -10.413 1.00 43.81 90 PRO A O 1
ATOM 749 N N . MET A 1 91 ? -3.166 -26.175 -8.421 1.00 50.97 91 MET A N 1
ATOM 750 C CA . MET A 1 91 ? -1.923 -25.825 -7.711 1.00 50.97 91 MET A CA 1
ATOM 751 C C . MET A 1 91 ? -0.858 -26.943 -7.741 1.00 50.97 91 MET A C 1
ATOM 753 O O . MET A 1 91 ? 0.282 -26.728 -7.345 1.00 50.97 91 MET A O 1
ATOM 757 N N . VAL A 1 92 ? -1.212 -28.137 -8.223 1.00 54.88 92 VAL A N 1
ATOM 758 C CA . VAL A 1 92 ? -0.364 -29.329 -8.303 1.00 54.88 92 VAL A CA 1
ATOM 759 C C . VAL A 1 92 ? 0.594 -29.304 -9.508 1.00 54.88 92 VAL A C 1
ATOM 761 O O . VAL A 1 92 ? 1.635 -29.961 -9.468 1.00 54.88 92 VAL A O 1
ATOM 764 N N . GLN A 1 93 ? 0.314 -28.533 -10.568 1.00 50.41 93 GLN A N 1
ATOM 765 C CA . GLN A 1 93 ? 1.157 -28.556 -11.778 1.00 50.41 93 GLN A CA 1
ATOM 766 C C . GLN A 1 93 ? 2.500 -27.822 -11.623 1.00 50.41 93 GLN A C 1
ATOM 768 O O . GLN A 1 93 ? 3.452 -28.141 -12.336 1.00 50.41 93 GLN A O 1
ATOM 773 N N . SER A 1 94 ? 2.628 -26.902 -10.663 1.00 57.44 94 SER A N 1
ATOM 774 C CA . SER A 1 94 ? 3.848 -26.101 -10.485 1.00 57.44 94 SER A CA 1
ATOM 775 C C . SER A 1 94 ? 5.036 -26.932 -9.984 1.00 57.44 94 SER A C 1
ATOM 777 O O . SER A 1 94 ? 6.144 -26.784 -10.492 1.00 57.44 94 SER A O 1
ATOM 779 N N . ALA A 1 95 ? 4.823 -27.866 -9.052 1.00 58.06 95 ALA A N 1
ATOM 780 C CA . ALA A 1 95 ? 5.907 -28.659 -8.467 1.00 58.06 95 ALA A CA 1
ATOM 781 C C . ALA A 1 95 ? 6.460 -29.727 -9.427 1.00 58.06 95 ALA A C 1
ATOM 783 O O . ALA A 1 95 ? 7.669 -29.961 -9.463 1.00 58.06 95 ALA A O 1
ATOM 784 N N . ALA A 1 96 ? 5.594 -30.371 -10.216 1.00 61.09 96 ALA A N 1
ATOM 785 C CA . ALA A 1 96 ? 6.017 -31.355 -11.213 1.00 61.09 96 ALA A CA 1
ATOM 786 C C . ALA A 1 96 ? 6.744 -30.682 -12.389 1.00 61.09 96 ALA A C 1
ATOM 788 O O . ALA A 1 96 ? 7.790 -31.170 -12.817 1.00 61.09 96 ALA A O 1
ATOM 789 N N . ALA A 1 97 ? 6.245 -29.527 -12.845 1.00 59.19 97 ALA A N 1
ATOM 790 C CA . ALA A 1 97 ? 6.900 -28.725 -13.876 1.00 59.19 97 ALA A CA 1
ATOM 791 C C . ALA A 1 97 ? 8.271 -28.198 -13.411 1.00 59.19 97 ALA A C 1
ATOM 793 O O . ALA A 1 97 ? 9.245 -28.300 -14.154 1.00 59.19 97 ALA A O 1
ATOM 794 N N . LEU A 1 98 ? 8.382 -27.735 -12.158 1.00 60.69 98 LEU A N 1
ATOM 795 C CA . LEU A 1 98 ? 9.655 -27.305 -11.561 1.00 60.69 98 LEU A CA 1
ATOM 796 C C . LEU A 1 98 ? 10.663 -28.454 -11.429 1.00 60.69 98 LEU A C 1
ATOM 798 O O . LEU A 1 98 ? 11.844 -28.268 -11.716 1.00 60.69 98 LEU A O 1
ATOM 802 N N . LYS A 1 99 ? 10.216 -29.655 -11.037 1.00 69.25 99 LYS A N 1
ATOM 803 C CA . LYS A 1 99 ? 11.091 -30.839 -10.963 1.00 69.25 99 LYS A CA 1
ATOM 804 C C . LYS A 1 99 ? 11.567 -31.298 -12.340 1.00 69.25 99 LYS A C 1
ATOM 806 O O . LYS A 1 99 ? 12.728 -31.674 -12.469 1.00 69.25 99 LYS A O 1
ATOM 811 N N . LYS A 1 100 ? 10.700 -31.248 -13.356 1.00 71.31 100 LYS A N 1
ATOM 812 C CA . LYS A 1 100 ? 11.056 -31.606 -14.735 1.00 71.31 100 LYS A CA 1
ATOM 813 C C . LYS A 1 100 ? 12.078 -30.624 -15.318 1.00 71.31 100 LYS A C 1
ATOM 815 O O . LYS A 1 100 ? 13.115 -31.064 -15.800 1.00 71.31 100 LYS A O 1
ATOM 820 N N . ALA A 1 101 ? 11.856 -29.318 -15.155 1.00 65.81 101 ALA A N 1
ATOM 821 C CA . ALA A 1 101 ? 12.802 -28.289 -15.593 1.00 65.81 101 ALA A CA 1
ATOM 822 C C . ALA A 1 101 ? 14.168 -28.399 -14.883 1.00 65.81 101 ALA A C 1
ATOM 824 O O . ALA A 1 101 ? 15.212 -28.241 -15.510 1.00 65.81 101 ALA A O 1
ATOM 825 N N . ALA A 1 102 ? 14.180 -28.730 -13.586 1.00 67.81 102 ALA A N 1
ATOM 826 C CA . ALA A 1 102 ? 15.420 -28.949 -12.838 1.00 67.81 102 ALA A CA 1
ATOM 827 C C . ALA A 1 102 ? 16.174 -30.227 -13.260 1.00 67.81 102 ALA A C 1
ATOM 829 O O . ALA A 1 102 ? 17.398 -30.279 -13.144 1.00 67.81 102 ALA A O 1
ATOM 830 N N . ALA A 1 103 ? 15.463 -31.256 -13.731 1.00 71.44 103 ALA A N 1
ATOM 831 C CA . ALA A 1 103 ? 16.073 -32.476 -14.255 1.00 71.44 103 ALA A CA 1
ATOM 832 C C . ALA A 1 103 ? 16.673 -32.256 -15.653 1.00 71.44 103 ALA A C 1
ATOM 834 O O . ALA A 1 103 ? 17.785 -32.705 -15.914 1.00 71.44 103 ALA A O 1
ATOM 835 N N . GLU A 1 104 ? 15.978 -31.516 -16.517 1.00 71.94 104 GLU A N 1
ATOM 836 C CA . GLU A 1 104 ? 16.448 -31.178 -17.867 1.00 71.94 104 GLU A CA 1
ATOM 837 C C . GLU A 1 104 ? 17.675 -30.251 -17.830 1.00 71.94 104 GLU A C 1
ATOM 839 O O . GLU A 1 104 ? 18.627 -30.472 -18.571 1.00 71.94 104 GLU A O 1
ATOM 844 N N . ALA A 1 105 ? 17.732 -29.298 -16.891 1.00 65.12 105 ALA A N 1
ATOM 845 C CA . ALA A 1 105 ? 18.901 -28.432 -16.690 1.00 65.12 105 ALA A CA 1
ATOM 846 C C . ALA A 1 105 ? 20.145 -29.156 -16.131 1.00 65.12 105 ALA A C 1
ATOM 848 O O . ALA A 1 105 ? 21.235 -28.598 -16.156 1.00 65.12 105 ALA A O 1
ATOM 849 N N . LYS A 1 106 ? 19.992 -30.376 -15.599 1.00 61.88 106 LYS A N 1
ATOM 850 C CA . LYS A 1 106 ? 21.106 -31.222 -15.132 1.00 61.88 106 LYS A CA 1
ATOM 851 C C . LYS A 1 106 ? 21.636 -32.177 -16.204 1.00 61.88 106 LYS A C 1
ATOM 853 O O . LYS A 1 106 ? 22.650 -32.826 -15.967 1.00 61.88 106 LYS A O 1
ATOM 858 N N . ALA A 1 107 ? 20.916 -32.315 -17.316 1.00 59.59 107 ALA A N 1
ATOM 859 C CA . ALA A 1 107 ? 21.248 -33.217 -18.416 1.00 59.59 107 ALA A CA 1
ATOM 860 C C . ALA A 1 107 ? 21.921 -32.503 -19.608 1.00 59.59 107 ALA A C 1
ATOM 862 O O . ALA A 1 107 ? 22.301 -33.178 -20.564 1.00 59.59 107 ALA A O 1
ATOM 863 N N . ALA A 1 108 ? 22.058 -31.174 -19.546 1.00 48.56 108 ALA A N 1
ATOM 864 C CA . ALA A 1 108 ? 22.841 -30.339 -20.460 1.00 48.56 108 ALA A CA 1
ATOM 865 C C . ALA A 1 108 ? 24.172 -29.944 -19.806 1.00 48.56 108 ALA A C 1
ATOM 867 O O . ALA A 1 108 ? 25.168 -29.823 -20.551 1.00 48.56 108 ALA A O 1
#

Sequence (108 aa):
MQGVDRHDQLRERFSIASGASFKHWYRKLGFALIDIAISNLFVLWSLGDRVNRRDAHMYFQTRLANQMLFETDWMHLATTQAPMEYSNVPMVQSAAALKKAAAEAKAA

Organism: Aphanomyces astaci (NCBI:txid112090)

Secondary structure (DSSP, 8-state):
--HHHHHHHHHHTT-HHHH---SSHHHHHHHHHHHHHHHHHHHHHHHH-----TTHHHHHHHHHHHIIIII--HHHHHHH----------TTHHHHHHHHHHHHTT--

Radius of gyration: 18.95 Å; chains: 1; bounding box: 45×42×41 Å

Foldseek 3Di:
DCPVVVLVVLLVVPQPLVVDDDPDVVVSVVSVVVSSVLSVVLVVVCVVDPPDDPCSSVVSVVVVVCCVPPVDPPVCVVVPPDPPPPPPPPPVPPVVVVVVVVVVVVVD